Protein AF-A0A7S3F3H6-F1 (afdb_monomer_lite)

Secondary structure (DSSP, 8-state):
---PPPP-------SEE-SS-EE---EEE-SSSTT-S-BTTB-SEEET--S----B---------TTTGGGS-HHHHHHHHHHHHHHT-TTSGGGGS-HHHHHHHHHHS-TT--

Radius of gyration: 24.31 Å; chains: 1; bounding box: 48×33×64 Å

Foldseek 3Di:
DDDDWDFDDDDPDFPDDDPWWTWRWTWGFQDPDPPDCDDPVGGRIDTRPDDDTDIDGDCQQDQDDPVCLVVFDPVLSVVLVVLVVLCVDPVHPSVVPDPVVSSVVSRVDGSVPD

Structure (mmCIF, N/CA/C/O backbone):
data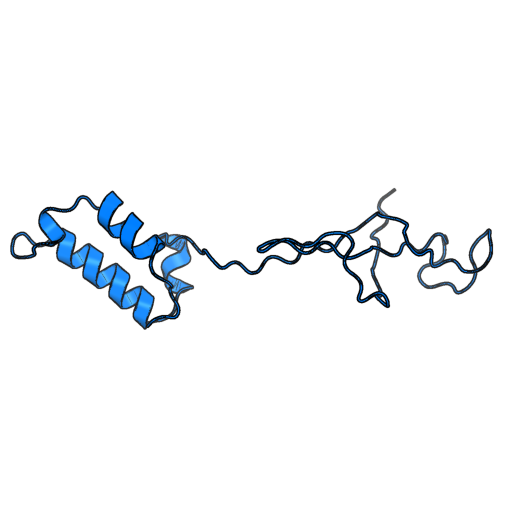_AF-A0A7S3F3H6-F1
#
_entry.id   AF-A0A7S3F3H6-F1
#
loop_
_atom_site.group_PDB
_atom_site.id
_atom_site.type_symbol
_atom_site.label_atom_id
_atom_site.label_alt_id
_atom_site.label_comp_id
_atom_site.label_asym_id
_atom_site.label_entity_id
_atom_site.label_seq_id
_atom_site.pdbx_PDB_ins_code
_atom_site.Cartn_x
_atom_site.Cartn_y
_atom_site.Cartn_z
_atom_site.occupancy
_atom_site.B_iso_or_equiv
_atom_site.auth_seq_id
_atom_site.auth_comp_id
_atom_site.auth_asym_id
_atom_site.auth_atom_id
_atom_site.pdbx_PDB_model_num
ATOM 1 N N . ASP A 1 1 ? 13.253 20.730 -31.562 1.00 34.03 1 ASP A N 1
ATOM 2 C CA . ASP A 1 1 ? 13.875 19.399 -31.678 1.00 34.03 1 ASP A CA 1
ATOM 3 C C . ASP A 1 1 ? 13.155 18.390 -30.800 1.00 34.03 1 ASP A C 1
ATOM 5 O O . ASP A 1 1 ? 13.587 18.118 -29.688 1.00 34.03 1 ASP A O 1
ATOM 9 N N . ASP A 1 2 ? 12.049 17.842 -31.309 1.00 35.16 2 ASP A N 1
ATOM 10 C CA . ASP A 1 2 ? 11.269 16.788 -30.648 1.00 35.16 2 ASP A CA 1
ATOM 11 C C . ASP A 1 2 ? 11.621 15.433 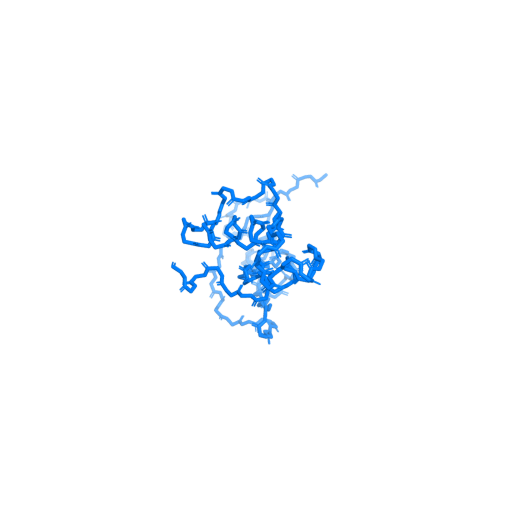-31.272 1.00 35.16 2 ASP A C 1
ATOM 13 O O . ASP A 1 2 ? 10.923 14.926 -32.150 1.00 35.16 2 ASP A O 1
ATOM 17 N N . ALA A 1 3 ? 12.753 14.853 -30.872 1.00 36.28 3 ALA A N 1
ATOM 18 C CA . ALA A 1 3 ? 13.144 13.518 -31.320 1.00 36.28 3 ALA A CA 1
ATOM 19 C C . ALA A 1 3 ? 12.894 12.492 -30.207 1.00 36.28 3 ALA A C 1
ATOM 21 O O . ALA A 1 3 ? 13.583 12.466 -29.188 1.00 36.28 3 ALA A O 1
ATOM 22 N N . ILE A 1 4 ? 11.901 11.626 -30.422 1.00 38.81 4 ILE A N 1
ATOM 23 C CA . ILE A 1 4 ? 11.611 10.470 -29.568 1.00 38.81 4 ILE A CA 1
ATOM 24 C C . ILE A 1 4 ? 12.676 9.397 -29.833 1.00 38.81 4 ILE A C 1
ATOM 26 O O . ILE A 1 4 ? 12.810 8.890 -30.947 1.00 38.81 4 ILE A O 1
ATOM 30 N N . VAL A 1 5 ? 13.449 9.059 -28.800 1.00 45.09 5 VAL A N 1
ATOM 31 C CA . VAL A 1 5 ? 14.525 8.060 -28.848 1.00 45.09 5 VAL A CA 1
ATOM 32 C C . VAL A 1 5 ? 13.958 6.678 -28.501 1.00 45.09 5 VAL A C 1
ATOM 34 O O . VAL A 1 5 ? 13.428 6.483 -27.409 1.00 45.09 5 VAL A O 1
ATOM 37 N N . TYR A 1 6 ? 14.085 5.709 -29.413 1.00 42.00 6 TYR A N 1
ATOM 38 C CA . TYR A 1 6 ? 13.671 4.313 -29.206 1.00 42.00 6 TYR A CA 1
ATOM 39 C C . TYR A 1 6 ? 14.878 3.412 -28.866 1.00 42.00 6 TYR A C 1
ATOM 41 O O . TYR A 1 6 ? 15.909 3.481 -29.534 1.00 42.00 6 TYR A O 1
ATOM 49 N N . ASP A 1 7 ? 14.743 2.551 -27.845 1.00 46.62 7 ASP A N 1
ATOM 50 C CA . ASP A 1 7 ? 15.788 1.635 -27.336 1.00 46.62 7 ASP A CA 1
ATOM 51 C C . ASP A 1 7 ? 15.569 0.188 -27.834 1.00 46.62 7 ASP A C 1
ATOM 53 O O . ASP A 1 7 ? 14.500 -0.392 -27.632 1.00 46.62 7 ASP A O 1
ATOM 57 N N . ASN A 1 8 ? 16.598 -0.415 -28.445 1.00 44.31 8 ASN A N 1
ATOM 58 C CA . ASN A 1 8 ? 16.672 -1.842 -28.782 1.00 44.31 8 ASN A CA 1
ATOM 59 C C . ASN A 1 8 ? 17.919 -2.456 -28.113 1.00 44.31 8 ASN A C 1
ATOM 61 O O . ASN A 1 8 ? 19.057 -2.215 -28.522 1.00 44.31 8 ASN A O 1
ATOM 65 N N . ARG A 1 9 ? 17.720 -3.237 -27.043 1.00 51.34 9 ARG A N 1
ATOM 66 C CA . ARG A 1 9 ? 18.789 -3.642 -26.111 1.00 51.34 9 ARG A CA 1
ATOM 67 C C . ARG A 1 9 ? 19.550 -4.903 -26.509 1.00 51.34 9 ARG A C 1
ATOM 69 O O . ARG A 1 9 ? 18.952 -5.958 -26.704 1.00 51.34 9 ARG A O 1
ATOM 76 N N . ARG A 1 10 ? 20.889 -4.854 -26.414 1.00 51.41 10 ARG A N 1
ATOM 77 C CA . ARG A 1 10 ? 21.772 -6.048 -26.384 1.00 51.41 10 ARG A CA 1
ATOM 78 C C . ARG A 1 10 ? 22.767 -6.128 -25.210 1.00 51.41 10 ARG A C 1
ATOM 80 O O . ARG A 1 10 ? 23.602 -7.024 -25.195 1.00 51.41 10 ARG A O 1
ATOM 87 N N . SER A 1 11 ? 22.668 -5.281 -24.184 1.00 56.38 11 SER A N 1
ATOM 88 C CA . SER A 1 11 ? 23.527 -5.382 -22.988 1.00 56.38 11 SER A CA 1
ATOM 89 C C . SER A 1 11 ? 22.743 -5.862 -21.759 1.00 56.38 11 SER A C 1
ATOM 91 O O . SER A 1 11 ? 21.769 -5.234 -21.349 1.00 56.38 11 SER A O 1
ATOM 93 N N . ARG A 1 12 ? 23.167 -6.989 -21.164 1.00 57.94 12 ARG A N 1
ATOM 94 C CA . ARG A 1 12 ? 22.599 -7.571 -19.925 1.00 57.94 12 ARG A CA 1
ATOM 95 C C . ARG A 1 12 ? 23.323 -7.121 -18.643 1.00 57.94 12 ARG A C 1
ATOM 97 O O . ARG A 1 12 ? 22.941 -7.554 -17.557 1.00 57.94 12 ARG A O 1
ATOM 104 N N . LYS A 1 13 ? 24.373 -6.299 -18.745 1.00 64.81 13 LYS A N 1
ATOM 105 C CA . LYS A 1 13 ? 25.206 -5.893 -17.601 1.00 64.81 13 LYS A CA 1
ATOM 106 C C . LYS A 1 13 ? 24.699 -4.567 -17.027 1.00 64.81 13 LYS A C 1
ATOM 108 O O . LYS A 1 13 ? 24.493 -3.626 -17.780 1.00 64.81 13 LYS A O 1
ATOM 113 N N . TYR A 1 14 ? 24.460 -4.515 -15.718 1.00 68.62 14 TYR A N 1
ATOM 114 C CA . TYR A 1 14 ? 23.936 -3.332 -15.019 1.00 68.62 14 TYR A CA 1
ATOM 115 C C . TYR A 1 14 ? 25.016 -2.248 -14.864 1.00 68.62 14 TYR A C 1
ATOM 117 O O . TYR A 1 14 ? 26.153 -2.588 -14.539 1.00 68.62 14 TYR A O 1
ATOM 125 N N . THR A 1 15 ? 24.652 -0.971 -15.035 1.00 69.62 15 THR A N 1
ATOM 126 C CA . THR A 1 15 ? 25.504 0.185 -14.680 1.00 69.62 15 THR A CA 1
ATOM 127 C C . THR A 1 15 ? 25.517 0.388 -13.164 1.00 69.62 15 THR A C 1
ATOM 129 O O . THR A 1 15 ? 26.558 0.637 -12.568 1.00 69.62 15 THR A O 1
ATOM 132 N N . TYR A 1 16 ? 24.357 0.218 -12.524 1.00 68.25 16 TYR A N 1
ATOM 133 C CA . TYR A 1 16 ? 24.190 0.298 -11.075 1.00 68.25 16 TYR A CA 1
ATOM 134 C C . TYR A 1 16 ? 23.083 -0.657 -10.623 1.00 68.25 16 TYR A C 1
ATOM 136 O O . TYR A 1 16 ? 22.095 -0.864 -11.336 1.00 68.25 16 TYR A O 1
ATOM 144 N N . LYS A 1 17 ? 23.240 -1.258 -9.442 1.00 70.81 17 LYS A N 1
ATOM 145 C CA . LYS A 1 17 ? 22.247 -2.157 -8.850 1.00 70.81 17 LYS A CA 1
ATOM 146 C C . LYS A 1 17 ? 22.303 -2.085 -7.328 1.00 70.81 17 LYS A C 1
ATOM 148 O O . LYS A 1 17 ? 23.332 -2.411 -6.745 1.00 70.81 17 LYS A O 1
ATOM 153 N N . ASP A 1 18 ? 21.167 -1.782 -6.712 1.00 75.31 18 ASP A N 1
ATOM 154 C CA . ASP A 1 18 ? 20.929 -1.970 -5.281 1.00 75.31 18 ASP A CA 1
ATOM 155 C C . ASP A 1 18 ? 19.760 -2.962 -5.041 1.00 75.31 18 ASP A C 1
ATOM 157 O O . ASP A 1 18 ? 19.371 -3.722 -5.939 1.00 75.31 18 ASP A O 1
ATOM 161 N N . ARG A 1 19 ? 19.236 -3.030 -3.806 1.00 66.69 19 ARG A N 1
ATOM 162 C CA . ARG A 1 19 ? 18.123 -3.930 -3.431 1.00 66.69 19 ARG A CA 1
ATOM 163 C C . ARG A 1 19 ? 16.784 -3.568 -4.098 1.00 66.69 19 ARG A C 1
ATOM 165 O O . ARG A 1 19 ? 15.934 -4.446 -4.237 1.00 66.69 19 ARG A O 1
ATOM 172 N N . CYS A 1 20 ? 16.598 -2.318 -4.504 1.00 55.09 20 CYS A N 1
ATOM 173 C CA . CYS A 1 20 ? 15.342 -1.719 -4.954 1.00 55.09 20 CYS A CA 1
ATOM 174 C C . CYS A 1 20 ? 15.420 -1.115 -6.373 1.00 55.09 20 CYS A C 1
ATOM 176 O O . CYS A 1 20 ? 14.391 -1.012 -7.039 1.00 55.09 20 CYS A O 1
ATOM 178 N N . LEU A 1 21 ? 16.613 -0.756 -6.854 1.00 62.31 21 LEU A N 1
ATOM 179 C CA . LEU A 1 21 ? 16.868 -0.044 -8.102 1.00 62.31 21 LEU A CA 1
ATOM 180 C C . LEU A 1 21 ? 17.890 -0.793 -8.966 1.00 62.31 21 LEU A C 1
ATOM 182 O O . LEU A 1 21 ? 18.945 -1.233 -8.508 1.00 62.31 21 LEU A O 1
ATOM 186 N N . LYS A 1 22 ? 17.581 -0.912 -10.259 1.00 69.62 22 LYS A N 1
ATOM 187 C CA . LYS A 1 22 ? 18.494 -1.435 -11.282 1.00 69.62 22 LYS A CA 1
ATOM 188 C C . LYS A 1 22 ? 18.587 -0.430 -12.421 1.00 69.62 22 LYS A C 1
ATOM 190 O O . LYS A 1 22 ? 17.582 -0.183 -13.086 1.00 69.62 22 LYS A O 1
ATOM 195 N N . LEU A 1 23 ? 19.784 0.096 -12.666 1.00 66.50 23 LEU A N 1
ATOM 196 C CA . LEU A 1 23 ? 20.086 0.945 -13.816 1.00 66.50 23 LEU A CA 1
ATOM 197 C C . LEU A 1 23 ? 20.779 0.111 -14.891 1.00 66.50 23 LEU A C 1
ATOM 199 O O . LEU A 1 23 ? 21.770 -0.582 -14.644 1.00 66.50 23 LEU A O 1
ATOM 203 N N . LEU A 1 24 ? 20.215 0.154 -16.091 1.00 67.12 24 LEU A N 1
ATOM 204 C CA . LEU A 1 24 ? 20.682 -0.593 -17.251 1.00 67.12 24 LEU A CA 1
ATOM 205 C C . LEU A 1 24 ? 21.275 0.390 -18.268 1.00 67.12 24 LEU A C 1
ATOM 207 O O . LEU A 1 24 ? 20.705 1.471 -18.427 1.00 67.12 24 LEU A O 1
ATOM 211 N N . PRO A 1 25 ? 22.369 0.024 -18.954 1.00 62.97 25 PRO A N 1
ATOM 212 C CA . PRO A 1 25 ? 23.031 0.908 -19.900 1.00 62.97 25 PRO A CA 1
ATOM 213 C C . PRO A 1 25 ? 22.110 1.221 -21.083 1.00 62.97 25 PRO A C 1
ATOM 215 O O . PRO A 1 25 ? 21.432 0.328 -21.600 1.00 62.97 25 PRO A O 1
ATOM 218 N N . GLY A 1 26 ? 22.101 2.489 -21.494 1.00 57.94 26 GLY A N 1
ATOM 219 C CA . GLY A 1 26 ? 21.426 2.959 -22.703 1.00 57.94 26 GLY A CA 1
ATOM 220 C C . GLY A 1 26 ? 22.299 2.788 -23.949 1.00 57.94 26 GLY A C 1
ATOM 221 O O . GLY A 1 26 ? 23.531 2.733 -23.870 1.00 57.94 26 GLY A O 1
ATOM 222 N N . VAL A 1 27 ? 21.654 2.699 -25.111 1.00 60.25 27 VAL A N 1
ATOM 223 C CA . VAL A 1 27 ? 22.298 2.767 -26.428 1.00 60.25 27 VAL A CA 1
ATOM 224 C C . VAL A 1 27 ? 21.584 3.854 -27.220 1.00 60.25 27 VAL A C 1
ATOM 226 O O . VAL A 1 27 ? 20.361 3.834 -27.324 1.00 60.25 27 VAL A O 1
ATOM 229 N N . ALA A 1 28 ? 22.344 4.784 -27.794 1.00 62.19 28 ALA A N 1
ATOM 230 C CA . ALA A 1 28 ? 21.800 5.857 -28.620 1.00 62.19 28 ALA A CA 1
ATOM 231 C C . ALA A 1 28 ? 22.142 5.630 -30.099 1.00 62.19 28 ALA A C 1
ATOM 233 O O . ALA A 1 28 ? 23.261 5.220 -30.437 1.00 62.19 28 ALA A O 1
ATOM 234 N N . HIS A 1 29 ? 21.177 5.916 -30.976 1.00 63.50 29 HIS A N 1
ATOM 235 C CA . HIS A 1 29 ? 21.372 5.978 -32.423 1.00 63.50 29 HIS A CA 1
ATOM 236 C C . HIS A 1 29 ? 21.740 7.411 -32.811 1.00 63.50 29 HIS A C 1
ATOM 238 O O . HIS A 1 29 ? 21.007 8.345 -32.504 1.00 63.50 29 HIS A O 1
ATOM 244 N N . LEU A 1 30 ? 22.907 7.594 -33.430 1.00 66.06 30 LEU A N 1
ATOM 245 C CA . LEU A 1 30 ? 23.472 8.918 -33.732 1.00 66.06 30 LEU A CA 1
ATOM 246 C C . LEU A 1 30 ? 23.251 9.362 -35.186 1.00 66.06 30 LEU A C 1
ATOM 248 O O . LEU A 1 30 ? 23.984 10.217 -35.683 1.00 66.06 30 LEU A O 1
ATOM 252 N N . SER A 1 31 ? 22.318 8.745 -35.907 1.00 67.44 31 SER A N 1
ATOM 253 C CA . SER A 1 31 ? 22.045 9.094 -37.302 1.00 67.44 31 SER A CA 1
ATOM 254 C C . SER A 1 31 ? 20.699 9.796 -37.436 1.00 67.44 31 SER A C 1
ATOM 256 O O . SER A 1 31 ? 19.763 9.557 -36.683 1.00 67.44 31 SER A O 1
ATOM 258 N N . ASN A 1 32 ? 20.621 10.691 -38.419 1.00 69.81 32 ASN A N 1
ATOM 259 C CA . ASN A 1 32 ? 19.401 11.406 -38.785 1.00 69.81 32 ASN A CA 1
ATOM 260 C C . ASN A 1 32 ? 18.369 10.504 -39.484 1.00 69.81 32 ASN A C 1
ATOM 262 O O . ASN A 1 32 ? 17.243 10.934 -39.722 1.00 69.81 32 ASN A O 1
ATOM 266 N N . ARG A 1 33 ? 18.747 9.270 -39.841 1.00 65.19 33 ARG A N 1
ATOM 267 C CA . ARG A 1 33 ? 17.847 8.262 -40.400 1.00 65.19 33 ARG A CA 1
ATOM 268 C C . ARG A 1 33 ? 17.505 7.232 -39.331 1.00 65.19 33 ARG A C 1
ATOM 270 O O . ARG A 1 33 ? 18.394 6.459 -38.976 1.00 65.19 33 ARG A O 1
ATOM 277 N N . PRO A 1 34 ? 16.254 7.153 -38.854 1.00 61.16 34 PRO A N 1
ATOM 278 C CA . PRO A 1 34 ? 15.878 6.164 -37.851 1.00 61.16 34 PRO A CA 1
ATOM 279 C C . PRO A 1 34 ? 16.211 4.749 -38.345 1.00 61.16 34 PRO A C 1
ATOM 281 O O . PRO A 1 34 ? 15.954 4.412 -39.499 1.00 61.16 34 PRO A O 1
ATOM 284 N N . PHE A 1 35 ? 16.830 3.943 -37.478 1.00 63.34 35 PHE A N 1
ATOM 285 C CA . PHE A 1 35 ? 17.250 2.558 -37.754 1.00 63.34 35 PHE A CA 1
ATOM 286 C C . PHE A 1 35 ? 18.216 2.371 -38.936 1.00 63.34 35 PHE A C 1
ATOM 288 O O . PHE A 1 35 ? 18.402 1.252 -39.399 1.00 63.34 35 PHE A O 1
ATOM 295 N N . GLY A 1 36 ? 18.860 3.436 -39.423 1.00 66.00 36 GLY A N 1
ATOM 296 C CA . GLY A 1 36 ? 19.865 3.312 -40.475 1.00 66.00 36 GLY A CA 1
ATOM 297 C C . GLY A 1 36 ? 21.106 2.558 -39.996 1.00 66.00 36 GLY A C 1
ATOM 298 O O . GLY A 1 36 ? 21.510 2.705 -38.843 1.00 66.00 36 GLY A O 1
ATOM 299 N N . ASP A 1 37 ? 21.747 1.817 -40.900 1.00 67.00 37 ASP A N 1
ATOM 300 C CA . ASP A 1 37 ? 22.972 1.049 -40.619 1.00 67.00 37 ASP A CA 1
ATOM 301 C C . ASP A 1 37 ? 24.262 1.873 -40.767 1.00 67.00 37 ASP A C 1
ATOM 303 O O . ASP A 1 37 ? 25.357 1.403 -40.455 1.00 67.00 37 ASP A O 1
ATOM 307 N N . ARG A 1 38 ? 24.151 3.125 -41.231 1.00 63.91 38 ARG A N 1
ATOM 308 C CA . ARG A 1 38 ? 25.277 4.047 -41.432 1.00 63.91 38 ARG A CA 1
ATOM 309 C C . ARG A 1 38 ? 25.081 5.322 -40.618 1.00 63.91 38 ARG A C 1
ATOM 311 O O . ARG A 1 38 ? 24.063 6.003 -40.745 1.00 63.91 38 ARG A O 1
ATOM 318 N N . GLY A 1 39 ? 26.069 5.644 -39.792 1.00 68.69 39 GLY A N 1
ATOM 319 C CA . GLY A 1 39 ? 26.230 6.941 -39.144 1.00 68.69 39 GLY A CA 1
ATOM 320 C C . GLY A 1 39 ? 27.412 7.707 -39.733 1.00 68.69 39 GLY A C 1
ATOM 321 O O . GLY A 1 39 ? 28.253 7.133 -40.422 1.00 68.69 39 GLY A O 1
ATOM 322 N N . LEU A 1 40 ? 27.498 8.999 -39.407 1.00 67.25 40 LEU A N 1
ATOM 323 C CA . LEU A 1 40 ? 28.574 9.908 -39.840 1.00 67.25 40 LEU A CA 1
ATOM 324 C C . LEU A 1 40 ? 29.991 9.367 -39.569 1.00 67.25 40 LEU A C 1
ATOM 326 O O . LEU A 1 40 ? 30.922 9.691 -40.292 1.00 67.25 40 LEU A O 1
ATOM 330 N N . TRP A 1 41 ? 30.142 8.511 -38.555 1.00 64.75 41 TRP A N 1
ATOM 331 C CA . TRP A 1 41 ? 31.427 7.969 -38.100 1.00 64.75 41 TRP A CA 1
ATOM 332 C C . TRP A 1 41 ? 31.456 6.428 -38.076 1.00 64.75 41 TRP A C 1
ATOM 334 O O . TRP A 1 41 ? 32.089 5.830 -37.204 1.00 64.75 41 TRP A O 1
ATOM 344 N N . GLY A 1 42 ? 30.712 5.765 -38.968 1.00 74.06 42 GLY A N 1
ATOM 345 C CA . GLY A 1 42 ? 30.596 4.299 -39.013 1.00 74.06 42 GLY A CA 1
ATOM 346 C C . GLY A 1 42 ? 29.319 3.783 -38.345 1.00 74.06 42 GLY A C 1
ATOM 347 O O . GLY A 1 42 ? 28.247 4.337 -38.580 1.00 74.06 42 GLY A O 1
ATOM 348 N N . MET A 1 43 ? 29.405 2.720 -37.533 1.00 69.38 43 MET A N 1
ATOM 349 C CA . MET A 1 43 ? 28.222 2.109 -36.908 1.00 69.38 43 MET A CA 1
ATOM 350 C C . MET A 1 43 ? 27.446 3.149 -36.068 1.00 69.38 43 MET A C 1
ATOM 352 O O . MET A 1 43 ? 28.025 3.755 -35.158 1.00 69.38 43 MET A O 1
ATOM 356 N N . PRO A 1 44 ? 26.157 3.395 -36.374 1.00 67.50 44 PRO A N 1
ATOM 357 C CA . PRO A 1 44 ? 25.400 4.499 -35.780 1.00 67.50 44 PRO A CA 1
ATOM 358 C C . PRO A 1 44 ? 24.932 4.209 -34.353 1.00 67.50 44 PRO A C 1
ATOM 360 O O . PRO A 1 44 ? 24.653 5.141 -33.602 1.00 67.50 44 PRO A O 1
ATOM 363 N N . TRP A 1 45 ? 24.882 2.933 -33.969 1.00 66.81 45 TRP A N 1
ATOM 364 C CA . TRP A 1 45 ? 24.596 2.487 -32.610 1.00 66.81 45 TRP A CA 1
ATOM 365 C C . TRP A 1 45 ? 25.854 2.584 -31.751 1.00 66.81 45 TRP A C 1
ATOM 367 O O . TRP A 1 45 ? 26.836 1.879 -31.997 1.00 66.81 45 TRP A O 1
ATOM 377 N N . ARG A 1 46 ? 25.835 3.439 -30.725 1.00 66.50 46 ARG A N 1
ATOM 378 C CA . ARG A 1 46 ? 26.961 3.584 -29.794 1.00 66.50 46 ARG A CA 1
ATOM 379 C C . ARG A 1 46 ? 26.591 3.090 -28.404 1.00 66.50 46 ARG A C 1
ATOM 381 O O . ARG A 1 46 ? 25.620 3.542 -27.802 1.00 66.50 46 ARG A O 1
ATOM 388 N N . GLN A 1 47 ? 27.404 2.164 -27.903 1.00 61.81 47 GLN A N 1
ATOM 389 C CA . GLN A 1 47 ? 27.350 1.705 -26.518 1.00 61.81 47 GLN A CA 1
ATOM 390 C C . GLN A 1 47 ? 27.863 2.811 -25.583 1.00 61.81 47 GLN A C 1
ATOM 392 O O . GLN A 1 47 ? 28.655 3.656 -26.003 1.00 61.81 47 GLN A O 1
ATOM 397 N N . ASN A 1 48 ? 27.426 2.796 -24.321 1.00 56.16 48 ASN A N 1
ATOM 398 C CA . ASN A 1 48 ? 27.857 3.733 -23.271 1.00 56.16 48 ASN A CA 1
ATOM 399 C C . ASN A 1 48 ? 27.530 5.211 -23.554 1.00 56.16 48 ASN A C 1
ATOM 401 O O . ASN A 1 48 ? 28.195 6.108 -23.042 1.00 56.16 48 ASN A O 1
ATOM 405 N N . ARG A 1 49 ? 26.516 5.486 -24.382 1.00 56.12 49 ARG A N 1
ATOM 406 C CA . ARG A 1 49 ? 25.965 6.835 -24.559 1.00 56.12 49 ARG A CA 1
ATOM 407 C C . ARG A 1 49 ? 24.695 6.911 -23.732 1.00 56.12 49 ARG A C 1
ATOM 409 O O . ARG A 1 49 ? 23.624 6.505 -24.173 1.00 56.12 49 ARG A O 1
ATOM 416 N N . GLU A 1 50 ? 24.866 7.342 -22.490 1.00 50.00 50 GLU A N 1
ATOM 417 C CA . GLU A 1 50 ? 23.802 7.438 -21.499 1.00 50.00 50 GLU A CA 1
ATOM 418 C C . GLU A 1 50 ? 22.872 8.609 -21.824 1.00 50.00 50 GLU A C 1
ATOM 420 O O . GLU A 1 50 ? 23.026 9.712 -21.321 1.00 50.00 50 GLU A O 1
ATOM 425 N N . PHE A 1 51 ? 21.884 8.359 -22.674 1.00 51.94 51 PHE A N 1
ATOM 426 C CA . PHE A 1 51 ? 20.612 9.067 -22.637 1.00 51.94 51 PHE A CA 1
ATOM 427 C C . PHE A 1 51 ? 19.525 8.004 -22.795 1.00 51.94 51 PHE A C 1
ATOM 429 O O . PHE A 1 51 ? 19.583 7.188 -23.709 1.00 51.94 51 PHE A O 1
ATOM 436 N N . VAL A 1 52 ? 18.562 8.007 -21.871 1.00 53.19 52 VAL A N 1
ATOM 437 C CA . VAL A 1 52 ? 17.480 7.016 -21.705 1.00 53.19 52 VAL A CA 1
ATOM 438 C C . VAL A 1 52 ? 17.905 5.723 -20.982 1.00 53.19 52 VAL A C 1
ATOM 440 O O . VAL A 1 52 ? 18.018 4.637 -21.547 1.00 53.19 52 VAL A O 1
ATOM 443 N N . GLY A 1 53 ? 18.095 5.828 -19.664 1.00 50.22 53 GLY A N 1
ATOM 444 C CA . GLY A 1 53 ? 18.073 4.668 -18.772 1.00 50.22 53 GLY A CA 1
ATOM 445 C C . GLY A 1 53 ? 16.630 4.221 -18.504 1.00 50.22 53 GLY A C 1
ATOM 446 O O . GLY A 1 53 ? 15.769 5.035 -18.188 1.00 50.22 53 GLY A O 1
ATOM 447 N N . ARG A 1 54 ? 16.345 2.917 -18.594 1.00 53.78 54 ARG A N 1
ATOM 448 C CA . ARG A 1 54 ? 15.070 2.352 -18.110 1.00 53.78 54 ARG A CA 1
ATOM 449 C C . ARG A 1 54 ? 15.163 2.154 -16.603 1.00 53.78 54 ARG A C 1
ATOM 451 O O . ARG A 1 54 ? 15.903 1.277 -16.155 1.00 53.78 54 ARG A O 1
ATOM 458 N N . VAL A 1 55 ? 14.379 2.909 -15.843 1.00 53.88 55 VAL A N 1
ATOM 459 C CA . VAL A 1 55 ? 14.151 2.635 -14.421 1.00 53.88 55 VAL A CA 1
ATOM 460 C C . VAL A 1 55 ? 13.110 1.522 -14.319 1.00 53.88 55 VAL A C 1
ATOM 462 O O . VAL A 1 55 ? 11.993 1.655 -14.810 1.00 53.88 55 VAL A O 1
ATOM 465 N N . SER A 1 56 ? 13.484 0.392 -13.718 1.00 48.31 56 SER A N 1
ATOM 466 C CA . SER A 1 56 ? 12.559 -0.703 -13.412 1.00 48.31 56 SER A CA 1
ATOM 467 C C . SER A 1 56 ? 12.471 -0.846 -11.900 1.00 48.31 56 SER A C 1
ATOM 469 O O . SER A 1 56 ? 13.419 -1.324 -11.279 1.00 48.31 56 SER A O 1
ATOM 471 N N . TYR A 1 57 ? 11.340 -0.456 -11.318 1.00 56.16 57 TYR A N 1
ATOM 472 C CA . TYR A 1 57 ? 11.039 -0.648 -9.903 1.00 56.16 57 TYR A CA 1
ATOM 473 C C . TYR A 1 57 ? 9.946 -1.709 -9.761 1.00 56.16 57 TYR A C 1
ATOM 475 O O . TYR A 1 57 ? 8.930 -1.676 -10.451 1.00 56.16 57 TYR A O 1
ATOM 483 N N . GLY A 1 58 ? 10.162 -2.681 -8.878 1.00 54.97 58 GLY A N 1
ATOM 484 C CA . GLY A 1 58 ? 9.068 -3.508 -8.385 1.00 54.97 58 GL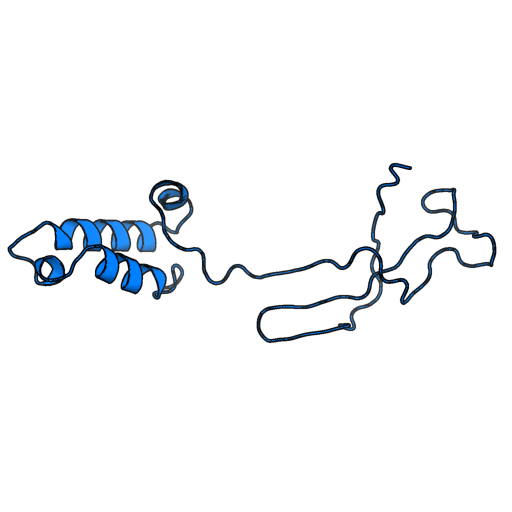Y A CA 1
ATOM 485 C C . GLY A 1 58 ? 8.385 -2.727 -7.274 1.00 54.97 58 GLY A C 1
ATOM 486 O O . GLY A 1 58 ? 9.004 -2.516 -6.231 1.00 54.97 58 GLY A O 1
ATOM 487 N N . VAL A 1 59 ? 7.148 -2.269 -7.483 1.00 56.91 59 VAL A N 1
ATOM 488 C CA . VAL A 1 59 ? 6.353 -1.644 -6.414 1.00 56.91 59 VAL A CA 1
ATOM 489 C C . VAL A 1 59 ? 6.047 -2.717 -5.373 1.00 56.91 59 VAL A C 1
ATOM 491 O O . VAL A 1 59 ? 5.050 -3.420 -5.462 1.00 56.91 59 VAL A O 1
ATOM 494 N N . ARG A 1 60 ? 6.944 -2.887 -4.400 1.00 57.88 60 ARG A N 1
ATOM 495 C CA . ARG A 1 60 ? 6.724 -3.788 -3.260 1.00 57.88 60 ARG A CA 1
ATOM 496 C C . ARG A 1 60 ? 5.785 -3.184 -2.221 1.00 57.88 60 ARG A C 1
ATOM 498 O O . ARG A 1 60 ? 5.127 -3.920 -1.502 1.00 57.88 60 ARG A O 1
ATOM 505 N N . TRP A 1 61 ? 5.695 -1.858 -2.181 1.00 62.81 61 TRP A N 1
ATOM 506 C CA . TRP A 1 61 ? 4.901 -1.119 -1.207 1.00 62.81 61 TRP A CA 1
ATOM 507 C C . TRP A 1 61 ? 3.860 -0.288 -1.941 1.00 62.81 61 TRP A C 1
ATOM 509 O O . TRP A 1 61 ? 4.121 0.840 -2.352 1.00 62.81 61 TRP A O 1
ATOM 519 N N . LYS A 1 62 ? 2.682 -0.874 -2.145 1.00 75.12 62 LYS A N 1
ATOM 520 C CA . LYS A 1 62 ? 1.498 -0.112 -2.519 1.00 75.12 62 LYS A CA 1
ATOM 521 C C . LYS A 1 62 ? 0.803 0.270 -1.221 1.00 75.12 62 LYS A C 1
ATOM 523 O O . LYS A 1 62 ? 0.291 -0.606 -0.532 1.00 75.12 62 LYS A O 1
ATOM 528 N N . MET A 1 63 ? 0.856 1.548 -0.864 1.00 85.75 63 MET A N 1
ATOM 529 C CA . MET A 1 63 ? 0.144 2.043 0.309 1.00 85.75 63 MET A CA 1
ATOM 530 C C . MET A 1 63 ? -1.358 1.986 0.024 1.00 85.75 63 MET A C 1
ATOM 532 O O . MET A 1 63 ? -1.809 2.359 -1.061 1.00 85.75 63 MET A O 1
ATOM 536 N N . TRP A 1 64 ? -2.118 1.461 0.974 1.00 90.19 64 TRP A N 1
ATOM 537 C CA . TRP A 1 64 ? -3.563 1.424 0.895 1.00 90.19 64 TRP A CA 1
ATOM 538 C C . TRP A 1 64 ? -4.140 2.836 1.040 1.00 90.19 64 TRP A C 1
ATOM 540 O O . TRP A 1 64 ? -3.754 3.586 1.936 1.00 90.19 64 TRP A O 1
ATOM 550 N N . SER A 1 65 ? -5.100 3.162 0.177 1.00 89.94 65 SER A N 1
ATOM 551 C CA . SER A 1 65 ? -6.011 4.297 0.315 1.00 89.94 65 SER A CA 1
ATOM 552 C C . SER A 1 65 ? -7.405 3.889 -0.186 1.00 89.94 65 SER A C 1
ATOM 554 O O . SER A 1 65 ? -7.518 2.891 -0.917 1.00 89.94 65 SER A O 1
ATOM 556 N N . PRO A 1 66 ? -8.473 4.620 0.180 1.00 90.88 66 PRO A N 1
ATOM 557 C CA . PRO A 1 66 ? -9.829 4.329 -0.287 1.00 90.88 66 PRO A CA 1
ATOM 558 C C . PRO A 1 66 ? -9.937 4.271 -1.818 1.00 90.88 66 PRO A C 1
ATOM 560 O O . PRO A 1 66 ? -10.585 3.378 -2.362 1.00 90.88 66 PRO A O 1
ATOM 563 N N . GLU A 1 67 ? -9.232 5.159 -2.521 1.00 92.88 67 GLU A N 1
ATOM 564 C CA . GLU A 1 67 ? -9.263 5.284 -3.982 1.00 92.88 67 GLU A CA 1
ATOM 565 C C . GLU A 1 67 ? -8.651 4.058 -4.669 1.00 92.88 67 GLU A C 1
ATOM 567 O O . GLU A 1 67 ? -9.142 3.600 -5.702 1.00 92.88 67 GLU A O 1
ATOM 572 N N . VAL A 1 68 ? -7.599 3.479 -4.078 1.00 89.88 68 VAL A N 1
ATOM 573 C CA . VAL A 1 68 ? -6.898 2.312 -4.634 1.00 89.88 68 VAL A CA 1
ATOM 574 C C . VAL A 1 68 ? -7.331 0.983 -4.015 1.00 89.88 68 VAL A C 1
ATOM 576 O O . VAL A 1 68 ? -6.781 -0.053 -4.389 1.00 89.88 68 VAL A O 1
ATOM 579 N N . HIS A 1 69 ? -8.306 0.973 -3.097 1.00 91.88 69 HIS A N 1
ATOM 580 C CA . HIS A 1 69 ? -8.731 -0.232 -2.372 1.00 91.88 69 HIS A CA 1
ATOM 581 C C . HIS A 1 69 ? -9.108 -1.376 -3.326 1.00 91.88 69 HIS A C 1
ATOM 583 O O . HIS A 1 69 ? -8.671 -2.506 -3.130 1.00 91.88 69 HIS A O 1
ATOM 589 N N . HIS A 1 70 ? -9.833 -1.079 -4.408 1.00 92.25 70 HIS A N 1
ATOM 590 C CA . HIS A 1 70 ? -10.262 -2.055 -5.417 1.00 92.25 70 HIS A CA 1
ATOM 591 C C . HIS A 1 70 ? -9.109 -2.731 -6.182 1.00 92.25 70 HIS A C 1
ATOM 593 O O . HIS A 1 70 ? -9.316 -3.783 -6.780 1.00 92.25 70 HIS A O 1
ATOM 599 N N . LEU A 1 71 ? -7.905 -2.151 -6.152 1.00 90.06 71 LEU A N 1
ATOM 600 C CA . LEU A 1 71 ? -6.726 -2.676 -6.839 1.00 90.06 71 LEU A CA 1
ATOM 601 C C . LEU A 1 71 ? -5.949 -3.718 -6.017 1.00 90.06 71 LEU A C 1
ATOM 603 O O . LEU A 1 71 ? -4.916 -4.196 -6.486 1.00 90.06 71 LEU A O 1
ATOM 607 N N . PHE A 1 72 ? -6.372 -4.008 -4.785 1.00 90.19 72 PHE A N 1
ATOM 608 C CA . PHE A 1 72 ? -5.759 -5.028 -3.935 1.00 90.19 72 PHE A CA 1
ATOM 609 C C . PHE A 1 72 ? -6.501 -6.374 -4.038 1.00 90.19 72 PHE A C 1
ATOM 611 O O . PHE A 1 72 ? -7.696 -6.394 -4.357 1.00 90.19 72 PHE A O 1
ATOM 618 N N . PRO A 1 73 ? -5.833 -7.508 -3.736 1.00 91.94 73 PRO A N 1
ATOM 619 C CA . PRO A 1 73 ? -6.481 -8.818 -3.674 1.00 91.94 73 PRO A CA 1
ATOM 620 C C . PRO A 1 73 ? -7.701 -8.835 -2.746 1.00 91.94 73 PRO A C 1
ATOM 622 O O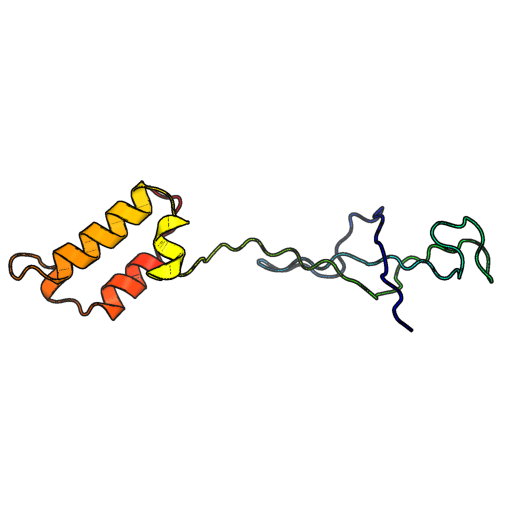 . PRO A 1 73 ? -7.781 -8.068 -1.786 1.00 91.94 73 PRO A O 1
ATOM 625 N N . VAL A 1 74 ? -8.670 -9.714 -3.030 1.00 92.94 74 VAL A N 1
ATOM 626 C CA . VAL A 1 74 ? -9.921 -9.829 -2.250 1.00 92.94 74 VAL A CA 1
ATOM 627 C C . VAL A 1 74 ? -9.636 -10.039 -0.760 1.00 92.94 74 VAL A C 1
ATOM 629 O O . VAL A 1 74 ? -10.236 -9.345 0.057 1.00 92.94 74 VAL A O 1
ATOM 632 N N . GLY A 1 75 ? -8.696 -10.925 -0.415 1.00 93.38 75 GLY A N 1
ATOM 633 C CA . GLY A 1 75 ? -8.354 -11.217 0.978 1.00 93.38 75 GLY A CA 1
ATOM 634 C C . GLY A 1 75 ? -7.811 -9.993 1.722 1.00 93.38 75 GLY A C 1
ATOM 635 O O . GLY A 1 75 ? -8.333 -9.628 2.774 1.00 93.38 75 GLY A O 1
ATOM 636 N N . PHE A 1 76 ? -6.862 -9.263 1.124 1.00 93.06 76 PHE A N 1
ATOM 637 C CA . PHE A 1 76 ? -6.352 -8.021 1.715 1.00 93.06 76 PHE A CA 1
ATOM 638 C C . PHE A 1 76 ? -7.446 -6.953 1.864 1.00 93.06 76 PHE A C 1
ATOM 640 O O . PHE A 1 76 ? -7.514 -6.270 2.886 1.00 93.06 76 PHE A O 1
ATOM 647 N N . ARG A 1 77 ? -8.342 -6.823 0.876 1.00 93.88 77 ARG A N 1
ATOM 648 C CA . ARG A 1 77 ? -9.484 -5.898 0.958 1.00 93.88 77 ARG A CA 1
ATOM 649 C C . ARG A 1 77 ? -10.379 -6.223 2.150 1.00 93.88 77 ARG A C 1
ATOM 651 O O . ARG A 1 77 ? -10.666 -5.336 2.948 1.00 93.88 77 ARG A O 1
ATOM 658 N N . GLN A 1 78 ? -10.763 -7.488 2.302 1.00 94.94 78 GLN A N 1
ATOM 659 C CA . GLN A 1 78 ? -11.578 -7.947 3.426 1.00 94.94 78 GLN A CA 1
ATOM 660 C C . GLN A 1 78 ? -10.879 -7.717 4.766 1.00 94.94 78 GLN A C 1
ATOM 662 O O . GLN A 1 78 ? -11.525 -7.264 5.709 1.00 94.94 78 GLN A O 1
ATOM 667 N N . ALA A 1 79 ? -9.570 -7.957 4.847 1.00 93.69 79 ALA A N 1
ATOM 668 C CA . ALA A 1 79 ? -8.787 -7.710 6.051 1.00 93.69 79 ALA A CA 1
ATOM 669 C C . ALA A 1 79 ? -8.807 -6.233 6.460 1.00 93.69 79 ALA A C 1
ATOM 671 O O . ALA A 1 79 ? -9.149 -5.918 7.599 1.00 93.69 79 ALA A O 1
ATOM 672 N N . VAL A 1 80 ? -8.514 -5.318 5.526 1.00 93.75 80 VAL A N 1
ATOM 673 C CA . VAL A 1 80 ? -8.549 -3.871 5.793 1.00 93.75 80 VAL A CA 1
ATOM 674 C C . VAL A 1 80 ? -9.945 -3.438 6.239 1.00 93.75 80 VAL A C 1
ATOM 676 O O . VAL A 1 80 ? -10.080 -2.755 7.252 1.00 93.75 80 VAL A O 1
ATOM 679 N N . THR A 1 81 ? -10.992 -3.868 5.531 1.00 93.75 81 THR A N 1
ATOM 680 C CA . THR A 1 81 ? -12.377 -3.535 5.886 1.00 93.75 81 THR A CA 1
ATOM 681 C C . THR A 1 81 ? -12.747 -4.087 7.261 1.00 93.75 81 THR A C 1
ATOM 683 O O . THR A 1 81 ? -13.341 -3.371 8.059 1.00 93.75 81 THR A O 1
ATOM 686 N N . THR A 1 82 ? -12.348 -5.318 7.584 1.00 94.06 82 THR A N 1
ATOM 687 C CA . THR A 1 82 ? -12.613 -5.937 8.892 1.00 94.06 82 THR A CA 1
ATOM 688 C C . THR A 1 82 ? -11.900 -5.196 10.016 1.00 94.06 82 THR A C 1
ATOM 690 O O . THR A 1 82 ? -12.525 -4.903 11.029 1.00 94.06 82 THR A O 1
ATOM 693 N N . MET A 1 83 ? -10.632 -4.826 9.825 1.00 93.62 83 MET A N 1
ATOM 694 C CA . MET A 1 83 ? -9.855 -4.070 10.811 1.00 93.62 83 MET A CA 1
ATOM 695 C C . MET A 1 83 ? -10.440 -2.674 11.053 1.00 93.62 83 MET A C 1
ATOM 697 O O . MET A 1 83 ? -10.567 -2.256 12.202 1.00 93.62 83 MET A O 1
ATOM 701 N N . LEU A 1 84 ? -10.871 -1.980 9.993 1.00 93.12 84 LEU A N 1
ATOM 702 C CA . LEU A 1 84 ? -11.546 -0.685 10.117 1.00 93.12 84 LEU A CA 1
ATOM 703 C C . LEU A 1 84 ? -12.929 -0.812 10.766 1.00 93.12 84 LEU A C 1
ATOM 705 O O . LEU A 1 84 ? -13.294 0.020 11.583 1.00 93.12 84 LEU A O 1
ATOM 709 N N . MET A 1 85 ? -13.708 -1.851 10.455 1.00 93.75 85 MET A N 1
ATOM 710 C CA . MET A 1 85 ? -14.991 -2.084 11.131 1.00 93.75 85 MET A CA 1
ATOM 711 C C . MET A 1 85 ? -14.788 -2.427 12.611 1.00 93.75 85 MET A C 1
ATOM 713 O O . MET A 1 85 ? -15.533 -1.953 13.466 1.00 93.75 85 MET A O 1
ATOM 717 N N . ALA A 1 86 ? -13.763 -3.220 12.924 1.00 94.06 86 ALA A N 1
ATOM 718 C CA . ALA A 1 86 ? -13.413 -3.595 14.285 1.00 94.06 86 ALA A CA 1
ATOM 719 C C . ALA A 1 86 ? -12.916 -2.399 15.112 1.00 94.06 86 ALA A C 1
ATOM 721 O O . ALA A 1 86 ? -13.163 -2.381 16.314 1.00 94.06 86 ALA A O 1
ATOM 722 N N . SER A 1 87 ? -12.270 -1.394 14.505 1.00 94.94 87 SER A N 1
ATOM 723 C CA . SER A 1 87 ? -11.887 -0.161 15.214 1.00 94.94 87 SER A CA 1
ATOM 724 C C . SER A 1 87 ? -13.078 0.739 15.559 1.00 94.94 87 SER A C 1
ATOM 726 O O . SER A 1 87 ? -12.954 1.633 16.388 1.00 94.94 87 SER A O 1
ATOM 728 N N . ARG A 1 88 ? -14.260 0.493 14.975 1.00 94.19 88 ARG A N 1
ATOM 729 C CA . ARG A 1 88 ? -15.500 1.241 15.261 1.00 94.19 88 ARG A CA 1
ATOM 730 C C . ARG A 1 88 ? -16.418 0.570 16.272 1.00 94.19 88 ARG A C 1
ATOM 732 O O . ARG A 1 88 ? -17.474 1.121 16.569 1.00 94.19 88 ARG A O 1
ATOM 739 N N . ARG A 1 89 ? -16.049 -0.605 16.784 1.00 93.56 89 ARG A N 1
ATOM 740 C CA . ARG A 1 89 ? -16.885 -1.386 17.701 1.00 93.56 89 ARG A CA 1
ATOM 741 C C . ARG A 1 89 ? -16.328 -1.365 19.116 1.00 93.56 89 ARG A C 1
ATOM 743 O O . ARG A 1 89 ? -15.253 -1.924 19.301 1.00 93.56 89 ARG A O 1
ATOM 750 N N . PRO A 1 90 ? -17.037 -0.810 20.110 1.00 93.19 90 PRO A N 1
ATOM 751 C CA . PRO A 1 90 ? -16.514 -0.705 21.470 1.00 93.19 90 PRO A CA 1
ATOM 752 C C . PRO A 1 90 ? -16.239 -2.064 22.134 1.00 93.19 90 PRO A C 1
ATOM 754 O O . PRO A 1 90 ? -15.447 -2.130 23.068 1.00 93.19 90 PRO A O 1
ATOM 757 N N . GLU A 1 91 ? -16.825 -3.157 21.637 1.00 94.81 91 GLU A N 1
ATOM 758 C CA . GLU A 1 91 ? -16.567 -4.522 22.115 1.00 94.81 91 GLU A CA 1
ATOM 759 C C . GLU A 1 91 ? -15.238 -5.111 21.606 1.00 94.81 91 GLU A C 1
ATOM 761 O O . GLU A 1 91 ? -14.787 -6.155 22.075 1.00 94.81 91 GLU A O 1
ATOM 766 N N . SER A 1 92 ? -14.613 -4.479 20.614 1.00 93.00 92 SER A N 1
ATOM 767 C CA . SER A 1 92 ? -13.385 -4.948 19.981 1.00 93.00 92 SER A CA 1
ATOM 768 C C . SER A 1 92 ? -12.159 -4.286 20.602 1.00 93.00 92 SER A C 1
ATOM 770 O O . SER A 1 92 ? -12.115 -3.072 20.776 1.00 93.00 92 SER A O 1
ATOM 772 N N . LEU A 1 93 ? -11.091 -5.057 20.827 1.00 90.81 93 LEU A N 1
ATOM 773 C CA . LEU A 1 93 ? -9.800 -4.508 21.270 1.00 90.81 93 LEU A CA 1
ATOM 774 C C . LEU A 1 93 ? -9.217 -3.489 20.277 1.00 90.81 93 LEU A C 1
ATOM 776 O O . LEU A 1 93 ? -8.469 -2.599 20.674 1.00 90.81 93 LEU A O 1
ATOM 780 N N . MET A 1 94 ? -9.586 -3.584 18.994 1.00 90.69 94 MET A N 1
ATOM 781 C CA . MET A 1 94 ? -9.173 -2.618 17.971 1.00 90.69 94 MET A CA 1
ATOM 782 C C . MET A 1 94 ? -9.781 -1.226 18.187 1.00 90.69 94 MET A C 1
ATOM 784 O O . MET A 1 94 ? -9.250 -0.266 17.646 1.00 90.69 94 MET A O 1
ATOM 788 N N . TYR A 1 95 ? -10.845 -1.090 18.985 1.00 93.56 95 TYR A N 1
ATOM 789 C CA . TYR A 1 95 ? -11.450 0.204 19.326 1.00 93.56 95 TYR A CA 1
ATOM 790 C C . TYR A 1 95 ? -10.520 1.117 20.123 1.00 93.56 95 TYR A C 1
ATOM 792 O O . TYR A 1 95 ? -10.612 2.338 20.043 1.00 93.56 95 TYR A O 1
ATOM 800 N N . LEU A 1 96 ? -9.588 0.525 20.875 1.00 93.69 96 LEU A N 1
ATOM 801 C CA . LEU A 1 96 ? -8.570 1.268 21.616 1.00 93.69 96 LEU A CA 1
ATOM 802 C C . LEU A 1 96 ? -7.496 1.862 20.692 1.00 93.69 96 LEU A C 1
ATOM 804 O O . LEU A 1 96 ? -6.714 2.712 21.118 1.00 93.69 96 LEU A O 1
ATOM 808 N N . LEU A 1 97 ? -7.429 1.406 19.439 1.00 92.88 97 LEU A N 1
ATOM 809 C CA . LEU A 1 97 ? -6.447 1.857 18.465 1.00 92.88 97 LEU A CA 1
ATOM 810 C C . LEU A 1 97 ? -7.050 2.934 17.569 1.00 92.88 97 LEU A C 1
ATOM 812 O O . LEU A 1 97 ? -8.083 2.746 16.930 1.00 92.88 97 LEU A O 1
ATOM 816 N N . HIS A 1 98 ? -6.343 4.054 17.451 1.00 91.69 98 HIS A N 1
ATOM 817 C CA . HIS A 1 98 ? -6.692 5.074 16.473 1.00 91.69 98 HIS A CA 1
ATOM 818 C C . HIS A 1 98 ? -6.502 4.531 15.048 1.00 91.69 98 HIS A C 1
ATOM 820 O O . HIS A 1 98 ? -5.545 3.803 14.774 1.00 91.69 98 HIS A O 1
ATOM 826 N N . ASP A 1 99 ? -7.350 4.966 14.111 1.00 88.75 99 ASP A N 1
ATOM 827 C CA . ASP A 1 99 ? -7.295 4.564 12.697 1.00 88.75 99 ASP A CA 1
ATOM 828 C C . ASP A 1 99 ? -5.896 4.649 12.071 1.00 88.75 99 ASP A C 1
ATOM 830 O O . ASP A 1 99 ? -5.534 3.791 11.270 1.00 88.75 99 ASP A O 1
ATOM 834 N N . TYR A 1 100 ? -5.082 5.649 12.439 1.00 90.06 100 TYR A N 1
ATOM 835 C CA . TYR A 1 100 ? -3.737 5.796 11.886 1.00 90.06 100 TYR A CA 1
ATOM 836 C C . TYR A 1 100 ? -2.848 4.591 12.231 1.00 90.06 100 TYR A C 1
ATOM 838 O O . TYR A 1 100 ? -2.040 4.181 11.402 1.00 90.06 100 TYR A O 1
ATOM 846 N N . ILE A 1 101 ? -3.015 4.000 13.421 1.00 92.75 101 ILE A N 1
ATOM 847 C CA . ILE A 1 101 ? -2.264 2.817 13.857 1.00 92.75 101 ILE A CA 1
ATOM 848 C C . ILE A 1 101 ? -2.738 1.601 13.070 1.00 92.75 101 ILE A C 1
ATOM 850 O O . ILE A 1 101 ? -1.919 0.847 12.549 1.00 92.75 101 ILE A O 1
ATOM 854 N N . VAL A 1 102 ? -4.056 1.437 12.929 1.00 92.06 102 VAL A N 1
ATOM 855 C CA . VAL A 1 102 ? -4.654 0.340 12.157 1.00 92.06 102 VAL A CA 1
ATOM 856 C C . VAL A 1 102 ? -4.158 0.377 10.711 1.00 92.06 102 VAL A C 1
ATOM 858 O O . VAL A 1 102 ? -3.658 -0.620 10.193 1.00 92.06 1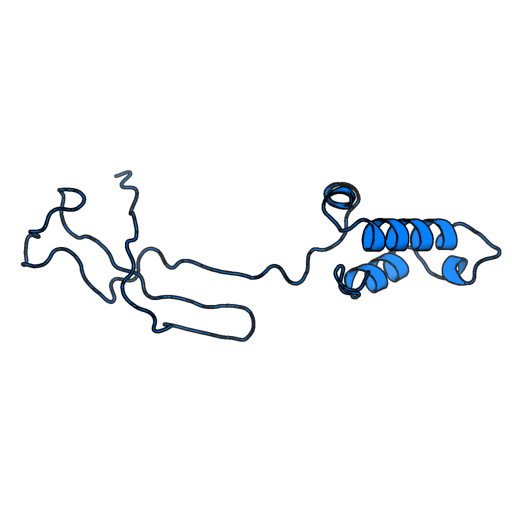02 VAL A O 1
ATOM 861 N N . LEU A 1 103 ? -4.210 1.548 10.075 1.00 90.62 103 LEU A N 1
ATOM 862 C CA . LEU A 1 103 ? -3.722 1.744 8.712 1.00 90.62 103 LEU A CA 1
ATOM 863 C C . LEU A 1 103 ? -2.206 1.586 8.603 1.00 90.62 103 LEU A C 1
ATOM 865 O O . LEU A 1 103 ? -1.726 1.058 7.601 1.00 90.62 103 LEU A O 1
ATOM 869 N N . PHE A 1 104 ? -1.438 2.001 9.611 1.00 91.06 104 PHE A N 1
ATOM 870 C CA . PHE A 1 104 ? 0.003 1.762 9.646 1.00 91.06 104 PHE A CA 1
ATOM 871 C C . PHE A 1 104 ? 0.316 0.263 9.651 1.00 91.06 104 PHE A C 1
ATOM 873 O O . PHE A 1 104 ? 1.126 -0.184 8.841 1.00 91.06 104 PHE A O 1
ATOM 880 N N . VAL A 1 105 ? -0.357 -0.518 10.502 1.00 90.19 105 VAL A N 1
ATOM 881 C CA . VAL A 1 105 ? -0.205 -1.980 10.554 1.00 90.19 105 VAL A CA 1
ATOM 882 C C . VAL A 1 105 ? -0.576 -2.601 9.209 1.00 90.19 105 VAL A C 1
ATOM 884 O O . VAL A 1 105 ? 0.239 -3.319 8.631 1.00 90.19 105 VAL A O 1
ATOM 887 N N . MET A 1 106 ? -1.740 -2.254 8.650 1.00 90.31 106 MET A N 1
ATOM 888 C CA . MET A 1 106 ? -2.178 -2.795 7.358 1.00 90.31 106 MET A CA 1
ATOM 889 C C . MET A 1 106 ? -1.229 -2.439 6.208 1.00 90.31 106 MET A C 1
ATOM 891 O O . MET A 1 106 ? -0.986 -3.272 5.342 1.00 90.31 106 MET A O 1
ATOM 895 N N . ASN A 1 107 ? -0.640 -1.240 6.217 1.00 89.75 107 ASN A N 1
ATOM 896 C CA . ASN A 1 107 ? 0.362 -0.820 5.233 1.00 89.75 107 ASN A CA 1
ATOM 897 C C . ASN A 1 107 ? 1.733 -1.483 5.422 1.00 89.75 107 ASN A C 1
ATOM 899 O O . ASN A 1 107 ? 2.578 -1.398 4.527 1.00 89.75 107 ASN A O 1
ATOM 903 N N . LYS A 1 108 ? 1.985 -2.103 6.580 1.00 86.81 108 LYS A N 1
ATOM 904 C CA . LYS A 1 108 ? 3.199 -2.879 6.859 1.00 86.81 108 LYS A CA 1
ATOM 905 C C . LYS A 1 108 ? 3.043 -4.366 6.549 1.00 86.81 108 LYS A C 1
ATOM 907 O O . LYS A 1 108 ? 4.048 -5.009 6.251 1.00 86.81 108 LYS A O 1
ATOM 912 N N . CYS A 1 109 ? 1.821 -4.890 6.569 1.00 85.5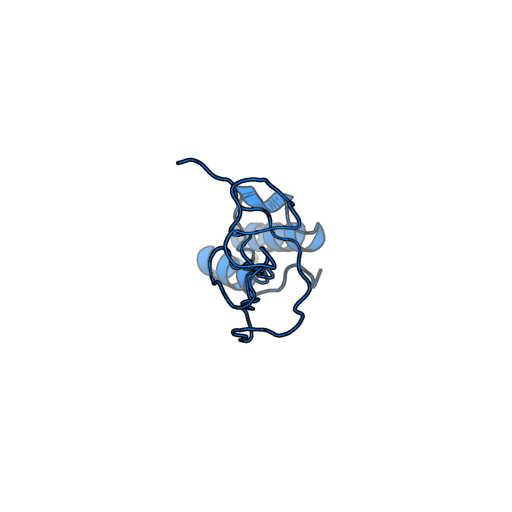0 109 CYS A N 1
ATOM 913 C CA . CYS A 1 109 ? 1.514 -6.233 6.089 1.00 85.50 109 CYS A CA 1
ATOM 914 C C . CYS A 1 109 ? 1.709 -6.324 4.570 1.00 85.50 109 CYS A C 1
ATOM 916 O O . CYS A 1 109 ? 1.382 -5.389 3.836 1.00 85.50 109 CYS A O 1
ATOM 918 N N . TRP A 1 110 ? 2.211 -7.458 4.074 1.00 81.81 110 TRP A N 1
ATOM 919 C CA . TRP A 1 110 ? 2.136 -7.694 2.635 1.00 81.81 110 TRP A CA 1
ATOM 920 C C . TRP A 1 110 ? 0.701 -8.001 2.227 1.00 81.81 110 TRP A C 1
ATOM 922 O O . TRP A 1 110 ? -0.027 -8.748 2.881 1.00 81.81 110 TRP A O 1
ATOM 932 N N . TRP A 1 111 ? 0.313 -7.425 1.097 1.00 81.50 111 TRP A N 1
ATOM 933 C CA . TRP A 1 111 ? -0.992 -7.642 0.492 1.00 81.50 111 TRP A CA 1
ATOM 934 C C . TRP A 1 111 ? -1.127 -9.013 -0.183 1.00 81.50 111 TRP A C 1
ATOM 936 O O . TRP A 1 111 ? -2.243 -9.390 -0.521 1.00 81.50 111 TRP A O 1
ATOM 946 N N . ASP A 1 112 ? -0.024 -9.744 -0.382 1.00 77.50 112 ASP A N 1
ATOM 947 C CA . ASP A 1 112 ? 0.005 -11.085 -0.987 1.00 77.50 112 ASP A CA 1
ATOM 948 C C . ASP A 1 112 ? -0.108 -12.232 0.034 1.00 77.50 112 ASP A C 1
ATOM 950 O O . ASP A 1 112 ? -0.168 -13.391 -0.361 1.00 77.50 112 ASP A O 1
ATOM 954 N N . TRP A 1 113 ? -0.153 -11.929 1.336 1.00 76.62 113 TRP A N 1
ATOM 955 C CA . TRP A 1 113 ? -0.287 -12.935 2.398 1.00 76.62 113 TRP A CA 1
ATOM 956 C C . TRP A 1 113 ? -1.689 -13.556 2.502 1.00 76.62 113 TRP A C 1
ATOM 958 O O . TRP A 1 113 ? -1.876 -14.463 3.312 1.00 76.62 113 TRP A O 1
ATOM 968 N N . TRP A 1 114 ? -2.664 -13.049 1.742 1.00 65.81 114 TRP A N 1
ATOM 969 C CA . TRP A 1 114 ? -4.094 -13.332 1.888 1.00 65.81 114 TRP A CA 1
ATOM 970 C C . TRP A 1 114 ? -4.684 -14.067 0.689 1.00 65.81 114 TRP A C 1
ATOM 972 O O . TRP A 1 114 ? -4.422 -13.624 -0.454 1.00 65.81 114 TRP A O 1
#

pLDDT: mean 73.57, std 17.44, range [34.03, 94.94]

Organism: NCBI:txid156174

Sequence (114 aa):
DDAIVYDNRRSRKYTYKDRCLKLLPGVAHLSNRPFGDRGLWGMPWRQNREFVGRVSYGVRWKMWSPEVHHLFPVGFRQAVTTMLMASRRPESLMYLLHDYIVLFVMNKCWWDWW